Protein AF-A0A3D4FJW8-F1 (afdb_monomer_lite)

Sequence (88 aa):
MTLAKKLLGKKLVHEIEGARISGIIVECEAYMGVIDKAAHVYGGRRTERVEVMYGECGYAYVYFIYGLYYCFNVVAAEVETPQAVLVR

Radius of gyration: 13.43 Å; chains: 1; bounding box: 25×30×41 Å

Foldseek 3Di:
DCVQVVQQQDKDWDQDPNDIDIDGQHHKDKAQACCRPPDPCHVNDDDPLQQQLLAAFQDWRWDDPPNDDIWTWTNHDGHRRRIIMTGD

Secondary structure (DSSP, 8-state):
--HHHHHTTPEEEEEETTEEEEEE---EEEE-GGG-TTSTTGGG---HHHHGGGS-TT-EEEEEETTTEEEEEEE-SSTT---EEEE-

Structure (mmCIF, N/CA/C/O backbone):
data_AF-A0A3D4FJW8-F1
#
_entry.id   AF-A0A3D4FJW8-F1
#
loop_
_atom_site.group_PDB
_atom_site.id
_atom_site.type_symbol
_atom_site.label_atom_id
_atom_site.label_alt_id
_atom_site.label_comp_id
_atom_site.label_asym_id
_atom_site.label_entity_id
_atom_site.label_seq_id
_atom_site.pdbx_PDB_ins_code
_atom_site.Cartn_x
_atom_site.Cartn_y
_atom_site.Cartn_z
_atom_site.occupancy
_atom_site.B_iso_or_equiv
_atom_site.auth_seq_id
_atom_site.auth_comp_id
_atom_site.auth_asym_id
_atom_site.auth_atom_id
_atom_site.pdbx_PDB_model_num
ATOM 1 N N . MET A 1 1 ? 4.067 -11.674 -6.866 1.00 70.12 1 MET A N 1
ATOM 2 C CA . MET A 1 1 ? 4.077 -11.167 -5.479 1.00 70.12 1 MET A CA 1
ATOM 3 C C . MET A 1 1 ? 3.206 -12.037 -4.565 1.00 70.12 1 MET A C 1
ATOM 5 O O . MET A 1 1 ? 2.013 -12.158 -4.813 1.00 70.12 1 MET A O 1
ATOM 9 N N . THR A 1 2 ? 3.774 -12.680 -3.533 1.00 93.38 2 THR A N 1
ATOM 10 C CA . THR A 1 2 ? 3.011 -13.542 -2.594 1.00 93.38 2 THR A CA 1
ATOM 11 C C . THR A 1 2 ? 2.465 -12.800 -1.373 1.00 93.38 2 THR A C 1
ATOM 13 O O . THR A 1 2 ? 1.608 -13.339 -0.676 1.00 93.38 2 THR A O 1
ATOM 16 N N . LEU A 1 3 ? 2.973 -11.594 -1.085 1.00 96.75 3 LEU A N 1
ATOM 17 C CA . LEU A 1 3 ? 2.669 -10.872 0.152 1.00 96.75 3 LEU A CA 1
ATOM 18 C C . LEU A 1 3 ? 1.175 -10.562 0.300 1.00 96.75 3 LEU A C 1
ATOM 20 O O . LEU A 1 3 ? 0.633 -10.811 1.368 1.00 96.75 3 LEU A O 1
ATOM 24 N N . ALA A 1 4 ? 0.494 -10.134 -0.770 1.00 97.69 4 ALA A N 1
ATOM 25 C CA . ALA A 1 4 ? -0.936 -9.811 -0.722 1.00 97.69 4 ALA A CA 1
ATOM 26 C C . ALA A 1 4 ? -1.778 -10.961 -0.150 1.00 97.69 4 ALA A C 1
ATOM 28 O O . ALA A 1 4 ? -2.549 -10.767 0.781 1.00 97.69 4 ALA A O 1
ATOM 29 N N . LYS A 1 5 ? -1.542 -12.194 -0.617 1.00 98.06 5 LYS A N 1
ATOM 30 C CA . LYS A 1 5 ? -2.224 -13.390 -0.096 1.00 98.06 5 LYS A CA 1
ATOM 31 C C . LYS A 1 5 ? -1.840 -13.706 1.351 1.00 98.06 5 LYS A C 1
ATOM 33 O O . LYS A 1 5 ? -2.667 -14.205 2.101 1.00 98.06 5 LYS A O 1
ATOM 38 N N . LYS A 1 6 ? -0.589 -13.439 1.741 1.00 98.06 6 LYS A N 1
ATOM 39 C CA . LYS A 1 6 ? -0.093 -13.677 3.107 1.00 98.06 6 LYS A CA 1
ATOM 40 C C . LYS A 1 6 ? -0.618 -12.657 4.124 1.00 98.06 6 LYS A C 1
ATOM 42 O O . LYS A 1 6 ? -0.614 -12.970 5.314 1.00 98.06 6 LYS A O 1
ATOM 47 N N . LEU A 1 7 ? -1.018 -11.466 3.674 1.00 98.19 7 LEU A N 1
ATOM 48 C CA . LEU A 1 7 ? -1.607 -10.424 4.518 1.00 98.19 7 LEU A CA 1
ATOM 49 C C . LEU A 1 7 ? -3.079 -10.691 4.841 1.00 98.19 7 LEU A C 1
ATOM 51 O O . LEU A 1 7 ? -3.529 -10.302 5.916 1.00 98.19 7 LEU A O 1
ATOM 55 N N . LEU A 1 8 ? -3.809 -11.404 3.979 1.00 98.50 8 LEU A N 1
ATOM 56 C CA . LEU A 1 8 ? -5.185 -11.805 4.270 1.00 98.50 8 LEU A CA 1
ATOM 57 C C . LEU A 1 8 ? -5.256 -12.616 5.574 1.00 98.50 8 LEU A C 1
ATOM 59 O O . LEU A 1 8 ? -4.480 -13.548 5.801 1.00 98.50 8 LEU A O 1
ATOM 63 N N . GLY A 1 9 ? -6.178 -12.233 6.455 1.00 98.50 9 GLY A N 1
ATOM 64 C CA . GLY A 1 9 ? -6.350 -12.822 7.783 1.00 98.50 9 GLY A CA 1
ATOM 65 C C . GLY A 1 9 ? -5.354 -12.327 8.839 1.00 98.50 9 GLY A C 1
ATOM 66 O O . GLY A 1 9 ? -5.465 -12.712 10.004 1.00 98.50 9 GLY A O 1
ATOM 67 N N . LYS A 1 10 ? -4.385 -11.471 8.485 1.00 98.50 10 LYS A N 1
ATOM 68 C CA . LYS A 1 10 ? -3.507 -10.825 9.472 1.00 98.50 10 LYS A CA 1
ATOM 69 C C . LYS A 1 10 ? -4.233 -9.679 10.169 1.00 98.50 10 LYS A C 1
ATOM 71 O O . LYS A 1 10 ? -5.130 -9.053 9.610 1.00 98.50 10 LYS A O 1
ATOM 76 N N . LYS A 1 11 ? -3.831 -9.412 11.412 1.00 98.38 11 LYS A N 1
ATOM 77 C CA . LYS A 1 11 ? -4.362 -8.315 12.221 1.00 98.38 11 LYS A CA 1
ATOM 78 C C . LYS A 1 11 ? -3.492 -7.075 12.034 1.00 98.38 11 LYS A C 1
ATOM 80 O O . LYS A 1 11 ? -2.322 -7.105 12.406 1.00 98.38 11 LYS A O 1
ATOM 85 N N . LEU A 1 12 ? -4.071 -6.003 11.503 1.00 98.12 12 LEU A N 1
ATOM 86 C CA . LEU A 1 12 ? -3.471 -4.674 11.529 1.00 98.12 12 LEU A CA 1
ATOM 87 C C . LEU A 1 12 ? -3.775 -4.039 12.885 1.00 98.12 12 LEU A C 1
ATOM 89 O O . LEU A 1 12 ? -4.923 -4.047 13.329 1.00 98.12 12 LEU A O 1
ATOM 93 N N . VAL A 1 13 ? -2.747 -3.527 13.554 1.00 97.88 13 VAL A N 1
ATOM 94 C CA . VAL A 1 13 ? -2.848 -2.927 14.886 1.00 97.88 13 VAL A CA 1
ATOM 95 C C . VAL A 1 13 ? -2.243 -1.534 14.826 1.00 97.88 13 VAL A C 1
ATOM 97 O O . VAL A 1 13 ? -1.132 -1.375 14.333 1.00 97.88 13 VAL A O 1
ATOM 100 N N . HIS A 1 14 ? -2.966 -0.554 15.353 1.00 97.12 14 HIS A N 1
ATOM 101 C CA . HIS A 1 14 ? -2.481 0.802 15.554 1.00 97.12 14 HIS A CA 1
ATOM 102 C C . HIS A 1 14 ? -2.610 1.150 17.037 1.00 97.12 14 HIS A C 1
ATOM 104 O O . HIS A 1 14 ? -3.699 1.068 17.612 1.00 97.12 14 HIS A O 1
ATOM 110 N N . GLU A 1 15 ? -1.483 1.490 17.653 1.00 97.38 15 GLU A N 1
ATOM 111 C CA . GLU A 1 15 ? -1.414 1.976 19.028 1.00 97.38 15 GLU A CA 1
ATOM 112 C C . GLU A 1 15 ? -1.184 3.484 18.989 1.00 97.38 15 GLU A C 1
ATOM 114 O O . GLU A 1 15 ? -0.187 3.949 18.440 1.00 97.38 15 GLU A O 1
ATOM 119 N N . ILE A 1 16 ? -2.131 4.244 19.532 1.00 96.38 16 ILE A N 1
ATOM 120 C CA . ILE A 1 16 ? -2.122 5.705 19.507 1.00 96.38 16 ILE A CA 1
ATOM 121 C C . ILE A 1 16 ? -2.651 6.227 20.840 1.00 96.38 16 ILE A C 1
ATOM 123 O O . ILE A 1 16 ? -3.709 5.803 21.291 1.00 96.38 16 ILE A O 1
ATOM 127 N N . GLU A 1 17 ? -1.889 7.103 21.500 1.00 95.50 17 GLU A N 1
ATOM 128 C CA . GLU A 1 17 ? -2.278 7.748 22.770 1.00 95.50 17 GLU A CA 1
ATOM 129 C C . GLU A 1 17 ? -2.755 6.765 23.865 1.00 95.50 17 GLU A C 1
ATOM 131 O O . GLU A 1 17 ? -3.658 7.048 24.645 1.00 95.50 17 GLU A O 1
ATOM 136 N N . GLY A 1 18 ? -2.160 5.567 23.919 1.00 94.62 18 GLY A N 1
ATOM 137 C CA . GLY A 1 18 ? -2.542 4.513 24.870 1.00 94.62 18 GLY A CA 1
ATOM 138 C C . GLY A 1 18 ? -3.806 3.728 24.490 1.00 94.62 18 GLY A C 1
ATOM 139 O O . GLY A 1 18 ? -4.137 2.750 25.160 1.00 94.62 18 GLY A O 1
ATOM 140 N N . ALA A 1 19 ? -4.484 4.093 23.401 1.00 95.88 19 ALA A N 1
ATOM 141 C CA . ALA A 1 19 ? -5.560 3.316 22.804 1.00 95.88 19 ALA A C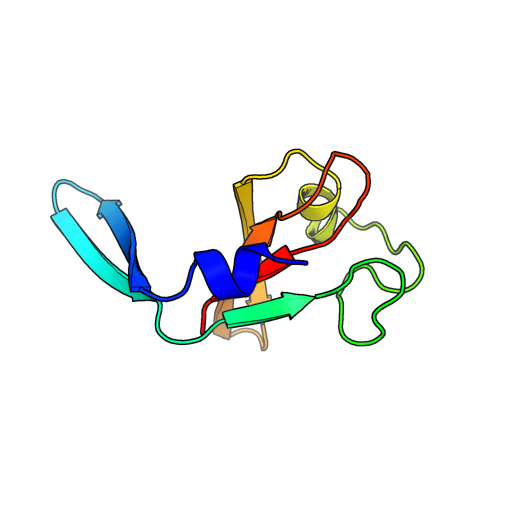A 1
ATOM 142 C C . ALA A 1 19 ? -5.015 2.329 21.762 1.00 95.88 19 ALA A C 1
ATOM 144 O O . ALA A 1 19 ? -4.089 2.625 21.006 1.00 95.88 19 ALA A O 1
ATOM 145 N N . ARG A 1 20 ? -5.635 1.146 21.692 1.00 97.56 20 ARG A N 1
ATOM 146 C CA . ARG A 1 20 ? -5.319 0.114 20.702 1.00 97.56 20 ARG A CA 1
ATOM 147 C C . ARG A 1 20 ? -6.506 -0.104 19.779 1.00 97.56 20 ARG A C 1
ATOM 149 O O . ARG A 1 20 ? -7.542 -0.608 20.206 1.00 97.56 20 ARG A O 1
ATOM 156 N N . ILE A 1 21 ? -6.325 0.215 18.504 1.00 97.75 21 ILE A N 1
ATOM 157 C CA . ILE A 1 21 ? -7.306 -0.030 17.446 1.00 97.75 21 ILE A CA 1
ATOM 158 C C . ILE A 1 21 ? -6.774 -1.163 16.570 1.00 97.75 21 ILE A C 1
ATOM 160 O O . ILE A 1 21 ? -5.577 -1.235 16.286 1.00 97.75 21 ILE A O 1
ATOM 164 N N . SER A 1 22 ? -7.639 -2.093 16.163 1.00 97.94 22 SER A N 1
ATOM 165 C CA . SER A 1 22 ? -7.219 -3.183 15.282 1.00 97.94 22 SER A CA 1
ATOM 166 C C . SER A 1 22 ? -8.329 -3.677 14.368 1.00 97.94 22 SER A C 1
ATOM 168 O O . SER A 1 22 ? -9.504 -3.588 14.715 1.00 97.94 22 SER A O 1
ATOM 170 N N . GLY A 1 23 ? -7.932 -4.245 13.233 1.00 98.12 23 GLY A N 1
ATOM 171 C CA . GLY A 1 23 ? -8.820 -4.876 12.261 1.00 98.12 23 GLY A CA 1
ATOM 172 C C . GLY A 1 23 ? -8.149 -6.073 11.595 1.00 98.12 23 GLY A C 1
ATOM 173 O O . GLY A 1 23 ? -6.922 -6.198 11.609 1.00 98.12 23 GLY A O 1
ATOM 174 N N . ILE A 1 24 ? -8.952 -6.977 11.037 1.00 98.62 24 ILE A N 1
ATOM 175 C CA . ILE A 1 24 ? -8.449 -8.079 10.212 1.00 98.62 24 ILE A CA 1
ATOM 176 C C . ILE A 1 24 ? -8.397 -7.608 8.764 1.00 98.62 24 ILE A C 1
ATOM 178 O O . ILE A 1 24 ? -9.382 -7.090 8.248 1.00 98.62 24 ILE A O 1
ATOM 182 N N . ILE A 1 25 ? -7.255 -7.807 8.113 1.00 98.75 25 ILE A N 1
ATOM 183 C CA . ILE A 1 25 ? -7.092 -7.533 6.689 1.00 98.75 25 ILE A CA 1
ATOM 184 C C . ILE A 1 25 ? -7.870 -8.597 5.913 1.00 98.75 25 ILE A C 1
ATOM 186 O O . ILE A 1 25 ? -7.529 -9.782 5.964 1.00 98.75 25 ILE A O 1
ATOM 190 N N . VAL A 1 26 ? -8.921 -8.175 5.215 1.00 98.62 26 VAL A N 1
ATOM 191 C CA . VAL A 1 26 ? -9.800 -9.059 4.430 1.00 98.62 26 VAL A CA 1
ATOM 192 C C . VAL A 1 26 ? -9.676 -8.836 2.926 1.00 98.62 26 VAL A C 1
ATOM 194 O O . VAL A 1 26 ? -10.002 -9.738 2.159 1.00 98.62 26 VAL A O 1
ATOM 197 N N . GLU A 1 27 ? -9.144 -7.688 2.506 1.00 98.69 27 GLU A N 1
ATOM 198 C CA . GLU A 1 27 ? -8.938 -7.340 1.105 1.00 98.69 27 GLU A CA 1
ATOM 199 C C . GLU A 1 27 ? -7.550 -6.710 0.908 1.00 98.69 27 GLU A C 1
ATOM 201 O O . GLU A 1 27 ? -7.041 -5.959 1.744 1.00 98.69 27 GLU A O 1
ATOM 206 N N . CYS A 1 28 ? -6.893 -7.079 -0.192 1.00 98.56 28 CYS A N 1
ATOM 207 C CA . CYS A 1 28 ? -5.572 -6.588 -0.574 1.00 98.56 28 CYS A CA 1
ATOM 208 C C . CYS A 1 28 ? -5.466 -6.492 -2.096 1.00 98.56 28 CYS A C 1
ATOM 210 O O . CYS A 1 28 ? -5.944 -7.377 -2.807 1.00 98.56 28 CYS A O 1
ATOM 212 N N . GLU A 1 29 ? -4.739 -5.492 -2.583 1.00 98.56 29 GLU A N 1
ATOM 213 C CA . GLU A 1 29 ? -4.444 -5.301 -4.004 1.00 98.56 29 GLU A CA 1
ATOM 214 C C . GLU A 1 29 ? -2.9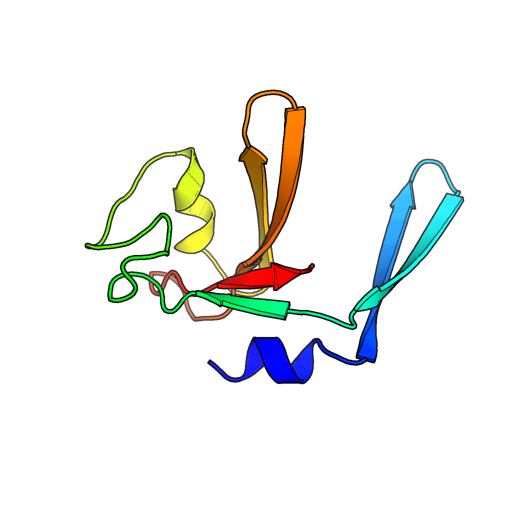28 -5.256 -4.227 1.00 98.56 29 GLU A C 1
ATOM 216 O O . GLU A 1 29 ? -2.183 -4.652 -3.458 1.00 98.56 29 GLU A O 1
ATOM 221 N N . ALA A 1 30 ? -2.453 -5.964 -5.249 1.00 98.25 30 ALA A N 1
ATOM 222 C CA . ALA A 1 30 ? -1.038 -6.171 -5.518 1.00 98.25 30 ALA A CA 1
ATOM 223 C C . ALA A 1 30 ? -0.565 -5.298 -6.687 1.00 98.25 30 ALA A C 1
ATOM 225 O O . ALA A 1 30 ? -1.017 -5.521 -7.805 1.00 98.25 30 ALA A O 1
ATOM 226 N N . TYR A 1 31 ? 0.401 -4.404 -6.454 1.00 98.31 31 TYR A N 1
ATOM 227 C CA . TYR A 1 31 ? 1.037 -3.607 -7.505 1.00 98.31 31 TYR A CA 1
ATOM 228 C C . TYR A 1 31 ? 2.404 -4.175 -7.880 1.00 98.31 31 TYR A C 1
ATOM 230 O O . TYR A 1 31 ? 3.302 -4.285 -7.040 1.00 98.31 31 TYR A O 1
ATOM 238 N N . MET A 1 32 ? 2.580 -4.517 -9.159 1.00 97.88 32 MET A N 1
ATOM 239 C CA . MET A 1 32 ? 3.773 -5.216 -9.668 1.00 97.88 32 MET A CA 1
ATOM 240 C C . MET A 1 32 ? 4.928 -4.272 -10.056 1.00 97.88 32 MET A C 1
ATOM 242 O O . MET A 1 32 ? 5.838 -4.651 -10.793 1.00 97.88 32 MET A O 1
ATOM 246 N N . GLY A 1 33 ? 4.933 -3.056 -9.511 1.00 97.38 33 GLY A N 1
ATOM 247 C CA . GLY A 1 33 ? 6.024 -2.099 -9.651 1.00 97.38 33 GLY A CA 1
ATOM 248 C C . GLY A 1 33 ? 6.181 -1.560 -11.070 1.00 97.38 33 GLY A C 1
ATOM 249 O O . GLY A 1 33 ? 5.207 -1.178 -11.711 1.00 97.38 33 GLY A O 1
ATOM 250 N N . VAL A 1 34 ? 7.418 -1.501 -11.566 1.00 98.38 34 VAL A N 1
ATOM 251 C CA . VAL A 1 34 ? 7.766 -0.762 -12.796 1.00 98.38 34 VAL A CA 1
ATOM 252 C C . VAL A 1 34 ? 7.072 -1.266 -14.067 1.00 98.38 34 VAL A C 1
ATOM 254 O O . VAL A 1 34 ? 6.933 -0.503 -15.021 1.00 98.38 34 VAL A O 1
ATOM 257 N N . ILE A 1 35 ? 6.620 -2.523 -14.086 1.00 97.81 35 ILE A N 1
ATOM 258 C CA . ILE A 1 35 ? 5.918 -3.132 -15.229 1.00 97.81 35 ILE A CA 1
ATOM 259 C C . ILE A 1 35 ? 4.397 -2.932 -15.179 1.00 97.81 35 ILE A C 1
ATOM 261 O O . ILE A 1 35 ? 3.706 -3.181 -16.166 1.00 97.81 35 ILE A O 1
ATOM 265 N N . ASP A 1 36 ? 3.868 -2.508 -14.034 1.00 98.25 36 ASP A N 1
ATOM 266 C CA . ASP A 1 36 ? 2.438 -2.410 -13.781 1.00 98.25 36 ASP A CA 1
ATOM 267 C C . ASP A 1 36 ? 1.930 -1.008 -14.098 1.00 98.25 36 ASP A C 1
ATOM 269 O O . ASP A 1 36 ? 2.251 -0.054 -13.395 1.00 98.25 36 ASP A O 1
ATOM 273 N N . LYS A 1 37 ? 1.108 -0.882 -15.143 1.00 98.31 37 LYS A N 1
ATOM 274 C CA . LYS A 1 37 ? 0.546 0.405 -15.584 1.00 98.31 37 LYS A CA 1
ATOM 275 C C . LYS A 1 37 ? -0.330 1.087 -14.533 1.00 98.31 37 LYS A C 1
ATOM 277 O O . LYS A 1 37 ? -0.521 2.296 -14.628 1.00 98.31 37 LYS A O 1
ATOM 282 N N . ALA A 1 38 ? -0.870 0.341 -13.570 1.00 98.00 38 ALA A N 1
ATOM 283 C CA . ALA A 1 38 ? -1.671 0.898 -12.485 1.00 98.00 38 ALA A CA 1
ATOM 284 C C . ALA A 1 38 ? -0.812 1.387 -11.304 1.00 98.00 38 ALA A C 1
ATOM 286 O O . ALA A 1 38 ? -1.294 2.154 -10.472 1.00 98.00 38 ALA A O 1
ATOM 287 N N . ALA A 1 39 ? 0.461 0.984 -11.224 1.00 97.88 39 ALA 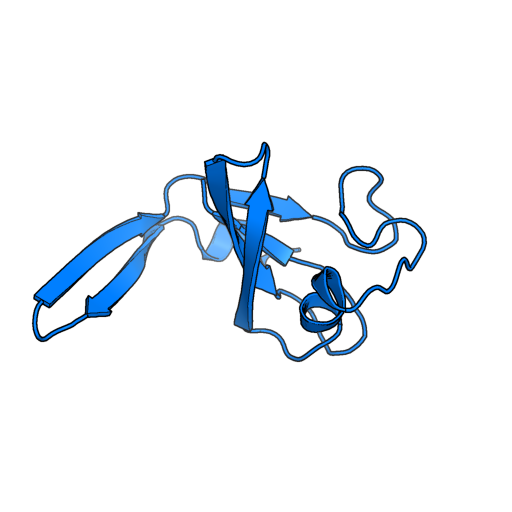A N 1
ATOM 288 C CA . ALA A 1 39 ? 1.338 1.369 -10.130 1.00 97.88 39 ALA A CA 1
ATOM 289 C C . ALA A 1 39 ? 1.858 2.805 -10.290 1.00 97.88 39 ALA A C 1
ATOM 291 O O . ALA A 1 39 ? 2.218 3.260 -11.376 1.00 97.88 39 ALA A O 1
ATOM 292 N N . HIS A 1 40 ? 2.019 3.508 -9.168 1.00 98.06 40 HIS A N 1
ATOM 293 C CA . HIS A 1 40 ? 2.589 4.861 -9.159 1.00 98.06 40 HIS A CA 1
ATOM 294 C C . HIS A 1 40 ? 4.039 4.941 -9.665 1.00 98.06 40 HIS A C 1
ATOM 296 O O . HIS A 1 40 ? 4.494 6.019 -10.047 1.00 98.06 40 HIS A O 1
ATOM 302 N N . VAL A 1 41 ? 4.739 3.809 -9.666 1.00 98.31 41 VAL A N 1
ATOM 303 C CA . VAL A 1 41 ? 6.140 3.633 -10.078 1.00 98.31 41 VAL A CA 1
ATOM 304 C C . VAL A 1 41 ? 6.278 3.054 -11.491 1.00 98.31 41 VAL A C 1
ATOM 306 O O . VAL A 1 41 ? 7.379 2.688 -11.907 1.00 98.31 41 VAL A O 1
ATOM 309 N N . TYR A 1 42 ? 5.170 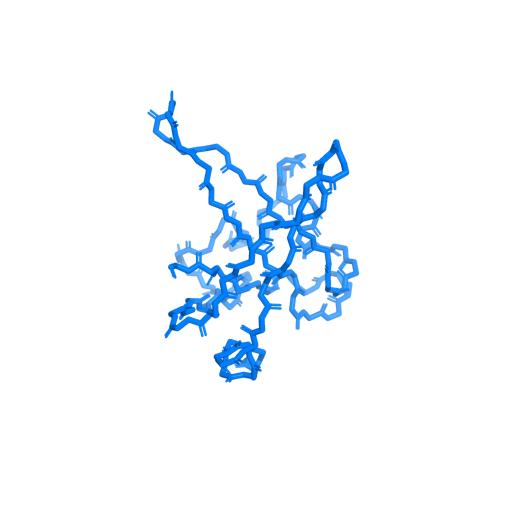2.945 -12.238 1.00 98.50 42 TYR A N 1
ATOM 310 C CA . TYR A 1 42 ? 5.172 2.455 -13.617 1.00 98.50 42 TYR A CA 1
ATOM 311 C C . TYR A 1 42 ? 6.245 3.150 -14.464 1.00 98.50 42 TYR A C 1
ATOM 313 O O . TYR A 1 42 ? 6.437 4.366 -14.372 1.00 98.50 42 TYR A O 1
ATOM 321 N N . GLY A 1 43 ? 6.950 2.376 -15.290 1.00 98.19 43 GLY A N 1
ATOM 322 C CA . GLY A 1 43 ? 8.029 2.885 -16.136 1.00 98.19 43 GLY A CA 1
ATOM 323 C C . GLY A 1 43 ? 9.273 3.327 -15.360 1.00 98.19 43 GLY A C 1
ATOM 324 O O . GLY A 1 43 ? 10.087 4.066 -15.902 1.00 98.19 43 GLY A O 1
ATOM 325 N N . GLY A 1 44 ? 9.419 2.915 -14.095 1.00 98.00 44 GLY A N 1
ATOM 326 C CA . GLY A 1 44 ? 10.552 3.308 -13.254 1.00 98.00 44 GLY A CA 1
ATOM 327 C C . GLY A 1 44 ? 10.441 4.733 -12.711 1.00 98.00 44 GLY A C 1
ATOM 328 O O . GLY A 1 44 ? 11.456 5.352 -12.400 1.00 98.00 44 GLY A O 1
ATOM 329 N N . ARG A 1 45 ? 9.221 5.278 -12.617 1.00 98.12 45 ARG A N 1
ATOM 330 C CA . ARG A 1 45 ? 8.986 6.642 -12.139 1.00 98.12 45 ARG A CA 1
ATOM 331 C C . ARG A 1 45 ? 9.463 6.813 -10.694 1.00 98.12 45 ARG A C 1
ATOM 333 O O . ARG A 1 45 ? 8.910 6.197 -9.787 1.00 98.12 45 ARG A O 1
ATOM 340 N N . ARG A 1 46 ? 10.384 7.759 -10.482 1.00 98.19 46 ARG A N 1
ATOM 341 C CA . ARG A 1 46 ? 10.828 8.217 -9.157 1.00 98.19 46 ARG A CA 1
ATOM 342 C C . ARG A 1 46 ? 10.406 9.660 -8.904 1.00 98.19 46 ARG A C 1
ATOM 344 O O . ARG A 1 46 ? 10.578 10.537 -9.745 1.00 98.19 46 ARG A O 1
ATOM 351 N N . THR A 1 47 ? 9.820 9.886 -7.7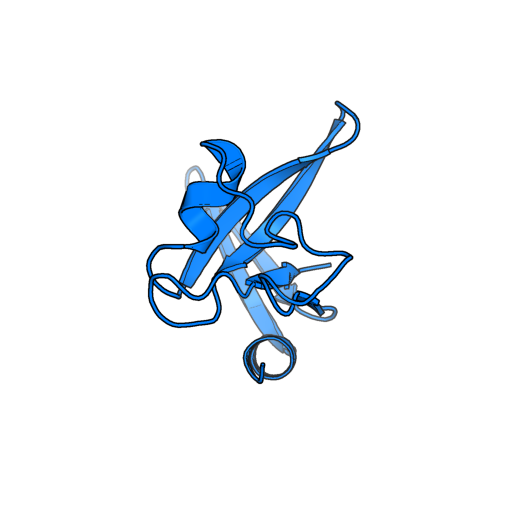39 1.00 97.88 47 THR A N 1
ATOM 352 C CA . THR A 1 47 ? 9.471 11.195 -7.169 1.00 97.88 47 THR A CA 1
ATOM 353 C C . THR A 1 47 ? 9.588 11.047 -5.660 1.00 97.88 47 THR A C 1
ATOM 355 O O . THR A 1 47 ? 9.329 9.943 -5.181 1.00 97.88 47 THR A O 1
ATOM 358 N N . GLU A 1 48 ? 9.810 12.125 -4.909 1.00 97.12 48 GLU A N 1
ATOM 359 C CA . GLU A 1 48 ? 9.869 12.084 -3.433 1.00 97.12 48 GLU A CA 1
ATOM 360 C C . GLU A 1 48 ? 8.737 11.252 -2.806 1.00 97.12 48 GLU A C 1
ATOM 362 O O . GLU A 1 48 ? 8.968 10.421 -1.934 1.00 97.12 48 GLU A O 1
ATOM 367 N N . ARG A 1 49 ? 7.512 11.383 -3.336 1.00 96.44 49 ARG A N 1
ATOM 368 C CA . ARG A 1 49 ? 6.333 10.634 -2.878 1.00 96.44 49 ARG A CA 1
ATOM 369 C C . ARG A 1 49 ? 6.470 9.110 -2.974 1.00 96.44 49 ARG A C 1
ATOM 371 O O . ARG A 1 49 ? 5.933 8.414 -2.124 1.00 96.44 49 ARG A O 1
ATOM 378 N N . VAL A 1 50 ? 7.063 8.587 -4.046 1.00 97.81 50 VAL A N 1
ATOM 379 C CA . VAL A 1 50 ? 7.104 7.135 -4.331 1.00 97.81 50 VAL A CA 1
ATOM 380 C C . VAL A 1 50 ? 8.452 6.516 -3.985 1.00 97.81 50 VAL A C 1
ATOM 382 O O . VAL A 1 50 ? 8.600 5.305 -4.078 1.00 97.81 50 VAL A O 1
ATOM 385 N N . GLU A 1 51 ? 9.421 7.329 -3.568 1.00 97.94 51 GLU A N 1
ATOM 386 C CA . GLU A 1 51 ? 10.788 6.893 -3.288 1.00 97.94 51 GLU A CA 1
ATOM 387 C C . GLU A 1 51 ? 10.840 5.828 -2.187 1.00 97.94 51 GLU A C 1
ATOM 389 O O . GLU A 1 51 ? 11.589 4.863 -2.290 1.00 97.94 51 GLU A O 1
ATOM 394 N N . VAL A 1 52 ? 9.946 5.922 -1.198 1.00 97.81 52 VAL A N 1
ATOM 395 C CA . VAL A 1 52 ? 9.788 4.904 -0.148 1.00 97.81 52 VAL A CA 1
ATOM 396 C C . VAL A 1 52 ? 9.514 3.503 -0.710 1.00 97.81 52 VAL A C 1
ATOM 398 O O . VAL A 1 52 ? 9.928 2.519 -0.106 1.00 97.81 52 VAL A O 1
ATOM 401 N N . MET A 1 53 ? 8.865 3.387 -1.879 1.00 97.88 53 MET A N 1
ATOM 402 C CA . MET A 1 53 ? 8.602 2.090 -2.512 1.00 97.88 53 MET A CA 1
ATOM 403 C C . MET A 1 53 ? 9.874 1.428 -3.049 1.00 97.88 53 MET A C 1
ATOM 405 O O . MET A 1 53 ? 9.873 0.218 -3.219 1.00 97.88 53 MET A O 1
ATOM 409 N N . TYR A 1 54 ? 10.938 2.193 -3.305 1.00 98.44 54 TYR A N 1
ATOM 410 C CA . TYR A 1 54 ? 12.251 1.672 -3.696 1.00 98.44 54 TYR A CA 1
ATOM 411 C C . TYR A 1 54 ? 13.120 1.299 -2.481 1.00 98.44 54 TYR A C 1
ATOM 413 O O . TYR A 1 54 ? 14.217 0.777 -2.659 1.00 98.44 54 TYR A O 1
ATOM 421 N N . GLY A 1 55 ? 12.646 1.560 -1.258 1.00 97.38 55 GLY A N 1
ATOM 422 C CA . GLY A 1 55 ? 13.335 1.234 -0.011 1.00 97.38 55 GLY A CA 1
ATOM 423 C C . GLY A 1 55 ? 13.168 -0.222 0.430 1.00 97.38 55 GLY A C 1
ATOM 424 O O . GLY A 1 55 ? 12.856 -1.113 -0.357 1.00 97.38 55 GLY A O 1
ATOM 425 N N . GLU A 1 56 ? 13.402 -0.471 1.718 1.00 97.69 56 GLU A N 1
ATOM 426 C CA . GLU A 1 56 ? 13.321 -1.813 2.297 1.00 97.69 56 GLU A CA 1
ATOM 427 C C . GLU A 1 56 ? 11.881 -2.353 2.337 1.00 97.69 56 GLU A C 1
ATOM 429 O O . GLU A 1 56 ? 10.898 -1.616 2.480 1.00 97.69 56 GLU A O 1
ATOM 434 N N . CYS A 1 57 ? 11.748 -3.680 2.264 1.00 96.81 57 CYS A N 1
ATOM 435 C CA . CYS A 1 57 ? 10.454 -4.330 2.422 1.00 96.81 57 CYS A CA 1
ATOM 436 C C . CYS A 1 57 ? 9.877 -4.101 3.830 1.00 96.81 57 CYS A C 1
ATOM 438 O O . CYS A 1 57 ? 10.593 -3.990 4.822 1.00 96.81 57 CYS A O 1
ATOM 440 N N . GLY A 1 58 ? 8.548 -4.038 3.922 1.00 96.50 58 GLY A N 1
ATOM 441 C CA . GLY A 1 58 ? 7.834 -3.751 5.165 1.00 96.50 58 GLY A CA 1
ATOM 442 C C . GLY A 1 58 ? 7.612 -2.264 5.441 1.00 96.50 58 GLY A C 1
ATOM 443 O O . GLY A 1 58 ? 6.824 -1.942 6.330 1.00 96.50 58 GLY A O 1
ATOM 444 N N . TYR A 1 59 ? 8.219 -1.355 4.670 1.00 97.88 59 TYR A N 1
ATOM 445 C CA . TYR A 1 59 ? 7.923 0.072 4.792 1.00 97.88 59 TYR A CA 1
ATOM 446 C C . TYR A 1 59 ? 6.456 0.365 4.461 1.00 97.88 59 TYR A C 1
ATOM 448 O O . TYR A 1 59 ? 5.858 -0.231 3.559 1.00 97.88 59 TYR A O 1
ATOM 456 N N . ALA A 1 60 ? 5.880 1.311 5.202 1.00 97.75 60 ALA A N 1
ATOM 457 C CA . ALA A 1 60 ? 4.543 1.820 4.951 1.00 97.75 60 ALA A CA 1
ATOM 458 C C . ALA A 1 60 ? 4.601 2.922 3.886 1.00 97.75 60 ALA A C 1
ATOM 460 O O . ALA A 1 60 ? 5.186 3.981 4.107 1.00 97.75 60 ALA A O 1
ATOM 461 N N . TYR A 1 61 ? 3.948 2.699 2.748 1.00 98.25 61 TYR A N 1
ATOM 462 C CA . TYR A 1 61 ? 3.700 3.737 1.756 1.00 98.25 61 TYR A CA 1
ATOM 463 C C . TYR A 1 61 ? 2.263 4.245 1.894 1.00 98.25 61 TYR A C 1
ATOM 465 O O . TYR A 1 61 ? 1.311 3.630 1.403 1.00 98.25 61 TYR A O 1
ATOM 473 N N . VAL A 1 62 ? 2.113 5.372 2.591 1.00 98.12 62 VAL A N 1
ATOM 474 C CA . VAL A 1 62 ? 0.831 6.059 2.777 1.00 98.12 62 VAL A CA 1
ATOM 475 C C . VAL A 1 62 ? 0.798 7.304 1.903 1.00 98.12 62 VAL A C 1
ATOM 477 O O . VAL A 1 62 ? 1.706 8.130 1.969 1.00 98.12 62 VAL A O 1
ATOM 480 N N . TYR A 1 63 ? -0.241 7.459 1.086 1.00 97.50 63 TYR A N 1
ATOM 481 C CA . TYR A 1 63 ? -0.384 8.631 0.223 1.00 97.50 63 TYR A CA 1
ATOM 482 C C . TYR A 1 63 ? -1.796 9.207 0.263 1.00 97.50 63 TYR A C 1
ATOM 484 O O . TYR A 1 63 ? -2.764 8.498 0.524 1.00 97.50 63 TYR A O 1
ATOM 492 N N . PHE A 1 64 ? -1.888 10.507 -0.015 1.00 97.81 64 PHE A N 1
ATOM 493 C CA . PHE A 1 64 ? -3.138 11.256 -0.074 1.00 97.81 64 PHE A CA 1
ATOM 494 C C . PHE A 1 64 ? -3.737 11.211 -1.485 1.00 97.81 64 PHE A C 1
ATOM 496 O O . PHE A 1 64 ? -3.023 11.432 -2.470 1.00 97.81 64 PHE A O 1
ATOM 503 N N . ILE A 1 65 ? -5.035 10.931 -1.591 1.00 97.56 65 ILE A N 1
ATOM 504 C CA . ILE A 1 65 ? -5.775 10.812 -2.849 1.00 97.56 65 ILE A CA 1
ATOM 505 C C . ILE A 1 65 ? -7.030 11.696 -2.829 1.00 97.56 65 ILE A C 1
ATOM 507 O O . ILE A 1 65 ? -7.662 11.897 -1.790 1.00 97.56 65 ILE A O 1
ATOM 511 N N . TYR A 1 66 ? -7.361 12.264 -3.993 1.00 96.88 66 TYR A N 1
ATOM 512 C CA 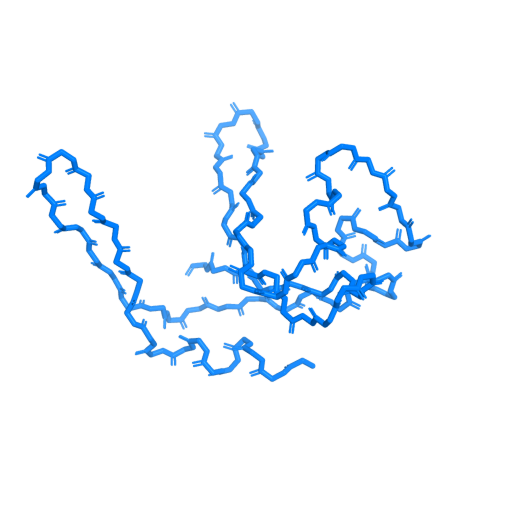. TYR A 1 66 ? -8.529 13.128 -4.231 1.00 96.88 66 TYR A CA 1
ATOM 513 C C . TYR A 1 66 ? -8.659 14.357 -3.322 1.00 96.88 66 TYR A C 1
ATOM 515 O O . TYR A 1 66 ? -9.726 14.958 -3.256 1.00 96.88 66 TYR A O 1
ATOM 523 N N . GLY A 1 67 ? -7.593 14.747 -2.622 1.00 96.19 67 GLY A N 1
ATOM 524 C CA . GLY A 1 67 ? -7.670 15.860 -1.682 1.00 96.19 67 GLY A CA 1
ATOM 525 C C . GLY A 1 67 ? -8.453 15.537 -0.403 1.00 96.19 67 GLY A C 1
ATOM 526 O O . GLY A 1 67 ? -8.808 16.472 0.308 1.00 96.19 67 GLY A O 1
ATOM 527 N N . LEU A 1 68 ? -8.737 14.255 -0.113 1.00 97.69 68 LEU A N 1
ATOM 528 C CA . LEU A 1 68 ? -9.620 13.880 1.000 1.00 97.69 68 LEU A CA 1
ATOM 529 C C . LEU A 1 68 ? -9.237 12.594 1.750 1.00 97.69 68 LEU A C 1
ATOM 531 O O . LEU A 1 68 ? -9.457 12.518 2.956 1.00 97.69 68 LEU A O 1
ATOM 535 N N . TYR A 1 69 ? -8.670 11.589 1.080 1.00 98.25 69 TYR A N 1
ATOM 536 C CA . TYR A 1 69 ? -8.475 10.256 1.667 1.00 98.25 69 TYR A CA 1
ATOM 537 C C . TYR A 1 69 ? -7.015 9.818 1.668 1.00 98.25 69 TYR A C 1
ATOM 539 O O . TYR A 1 69 ? -6.211 10.311 0.880 1.00 98.25 69 TYR A O 1
ATOM 547 N N . TYR A 1 70 ? -6.686 8.845 2.517 1.00 98.19 70 TYR A N 1
ATOM 548 C CA . TYR A 1 70 ? -5.378 8.196 2.540 1.00 98.19 70 TYR A CA 1
ATOM 549 C C . TYR A 1 70 ? -5.484 6.727 2.141 1.00 98.19 70 TYR A C 1
ATOM 551 O O . TYR A 1 70 ? -6.423 6.036 2.530 1.00 98.19 70 TYR A O 1
ATOM 559 N N . CYS A 1 71 ? -4.485 6.248 1.406 1.00 98.50 71 CYS A N 1
ATOM 560 C CA . CYS A 1 71 ? -4.327 4.838 1.062 1.00 98.50 71 CYS A CA 1
ATOM 561 C C . CYS A 1 71 ? -3.051 4.294 1.703 1.00 98.50 71 CYS A C 1
ATOM 563 O O . CYS A 1 71 ? -2.005 4.934 1.605 1.00 98.50 71 CYS A O 1
ATOM 565 N N . PHE A 1 72 ? -3.128 3.115 2.325 1.00 98.44 72 PHE A N 1
ATOM 566 C CA . PHE A 1 72 ? -2.013 2.469 3.021 1.00 98.44 72 PHE A CA 1
ATOM 567 C C . PHE A 1 72 ? -1.502 1.252 2.248 1.00 98.44 72 PHE A C 1
ATOM 569 O O . PHE A 1 72 ? -2.248 0.311 1.983 1.00 98.44 72 PHE A O 1
ATOM 576 N N . ASN A 1 73 ? -0.208 1.261 1.932 1.00 98.50 73 ASN A N 1
ATOM 577 C CA . ASN A 1 73 ? 0.465 0.177 1.232 1.00 98.50 73 ASN A CA 1
ATOM 578 C C . ASN A 1 73 ? 1.646 -0.351 2.052 1.00 98.50 73 ASN A C 1
ATOM 580 O O . ASN A 1 73 ? 2.288 0.405 2.780 1.00 98.50 73 ASN A O 1
ATOM 584 N N . VAL A 1 74 ? 1.976 -1.626 1.864 1.00 98.44 74 VAL A N 1
ATOM 585 C CA . VAL A 1 74 ? 3.167 -2.281 2.420 1.00 98.44 74 VAL A CA 1
ATOM 586 C C . VAL A 1 74 ? 4.137 -2.599 1.284 1.00 98.44 74 VAL A C 1
ATOM 588 O O . VAL A 1 74 ? 3.776 -3.335 0.361 1.00 98.44 74 VAL A O 1
ATOM 591 N N . VAL A 1 75 ? 5.359 -2.063 1.345 1.00 98.38 75 VAL A N 1
ATOM 592 C CA . VAL A 1 75 ? 6.439 -2.368 0.388 1.00 98.38 75 VAL A CA 1
ATOM 593 C C . VAL A 1 75 ? 6.813 -3.846 0.498 1.00 98.38 75 VAL A C 1
ATOM 595 O O . VAL A 1 75 ? 6.959 -4.383 1.597 1.00 98.38 75 VAL A O 1
ATOM 598 N N . ALA A 1 76 ? 6.907 -4.532 -0.639 1.00 97.50 76 ALA A N 1
ATOM 599 C CA . ALA A 1 76 ? 6.749 -5.984 -0.697 1.00 97.50 76 ALA A CA 1
ATOM 600 C C . ALA A 1 76 ? 7.924 -6.756 -1.314 1.00 97.50 76 ALA A C 1
ATOM 602 O O . ALA A 1 76 ? 7.871 -7.989 -1.336 1.00 97.50 76 ALA A O 1
ATOM 603 N N . ALA A 1 77 ? 8.943 -6.068 -1.826 1.00 96.44 77 ALA A N 1
ATOM 604 C CA . ALA A 1 77 ? 10.098 -6.673 -2.487 1.00 96.44 77 ALA A CA 1
ATOM 605 C C . ALA A 1 77 ? 11.411 -6.037 -2.003 1.00 96.44 77 ALA A C 1
ATOM 607 O O . ALA A 1 77 ? 11.383 -5.133 -1.169 1.00 96.44 77 ALA A O 1
ATOM 608 N N . GLU A 1 78 ? 12.549 -6.566 -2.459 1.00 96.50 78 GLU A N 1
ATOM 609 C CA . GLU A 1 78 ? 13.857 -5.998 -2.134 1.00 96.50 78 GLU A CA 1
ATOM 610 C C . GLU A 1 78 ? 14.012 -4.536 -2.581 1.00 96.50 78 GLU A C 1
ATOM 612 O O . GLU A 1 78 ? 13.291 -4.039 -3.450 1.00 96.50 78 GLU A O 1
ATOM 617 N N . VAL A 1 79 ? 15.004 -3.874 -1.984 1.00 97.88 79 VAL A N 1
ATOM 618 C CA . VAL A 1 79 ? 15.441 -2.518 -2.333 1.00 97.88 79 VAL A CA 1
ATOM 619 C C . VAL A 1 79 ? 15.612 -2.391 -3.853 1.00 97.88 79 VAL A C 1
ATOM 621 O O . VAL A 1 79 ? 16.072 -3.317 -4.521 1.00 97.88 79 VAL A O 1
ATOM 624 N N . GLU A 1 80 ? 15.203 -1.246 -4.396 1.00 98.00 80 GLU A N 1
ATOM 625 C CA . GLU A 1 80 ? 15.117 -0.928 -5.829 1.00 98.00 80 GLU A CA 1
ATOM 626 C C . GLU A 1 80 ? 14.076 -1.726 -6.644 1.00 98.00 80 GLU A C 1
ATOM 628 O O . GLU A 1 80 ? 13.922 -1.487 -7.844 1.00 98.00 80 GLU A O 1
ATOM 633 N N . THR A 1 81 ? 13.285 -2.606 -6.016 1.00 97.62 81 THR A N 1
ATOM 634 C CA . THR A 1 81 ? 12.165 -3.316 -6.657 1.00 97.62 81 THR A CA 1
ATOM 635 C C . THR A 1 81 ? 10.828 -2.815 -6.101 1.00 97.62 81 THR A C 1
ATOM 637 O O . THR A 1 81 ? 10.327 -3.349 -5.113 1.00 97.62 81 THR A O 1
ATOM 640 N N . PRO A 1 82 ? 10.177 -1.815 -6.730 1.00 97.88 82 PRO A N 1
ATOM 641 C CA . PRO A 1 82 ? 9.083 -1.076 -6.100 1.00 97.88 82 PRO A CA 1
ATOM 642 C C . PRO A 1 82 ? 7.718 -1.768 -6.215 1.00 97.88 82 PRO A C 1
ATOM 644 O O . PRO A 1 82 ? 6.761 -1.231 -6.771 1.00 97.88 82 PRO A O 1
ATOM 647 N N . GLN A 1 83 ? 7.614 -2.990 -5.703 1.00 98.38 83 GLN A N 1
ATOM 648 C CA . GLN A 1 83 ? 6.349 -3.712 -5.569 1.00 98.38 83 GLN A CA 1
ATOM 649 C C . GLN A 1 83 ? 5.727 -3.416 -4.203 1.00 98.38 83 GLN A C 1
ATOM 651 O O . GLN A 1 83 ? 6.428 -3.370 -3.193 1.00 98.38 83 GLN A O 1
ATOM 656 N N . ALA A 1 84 ? 4.407 -3.246 -4.149 1.00 98.25 84 ALA A N 1
ATOM 657 C CA . ALA A 1 84 ? 3.708 -2.978 -2.894 1.00 98.25 84 ALA A CA 1
ATOM 658 C C . ALA A 1 84 ? 2.292 -3.548 -2.888 1.00 98.25 84 ALA A C 1
ATOM 660 O O . ALA A 1 84 ? 1.677 -3.741 -3.937 1.00 98.25 84 ALA A O 1
ATOM 661 N N . VAL A 1 85 ? 1.773 -3.798 -1.688 1.00 98.69 85 VAL A N 1
ATOM 662 C CA . VAL A 1 85 ? 0.401 -4.263 -1.467 1.00 98.69 85 VAL A CA 1
ATOM 663 C C . VAL A 1 85 ? -0.419 -3.165 -0.809 1.00 98.69 85 VAL A C 1
ATOM 665 O O . VAL A 1 85 ? -0.074 -2.748 0.291 1.00 98.69 85 VAL A O 1
ATOM 668 N N . LEU A 1 86 ? -1.518 -2.756 -1.433 1.00 98.69 86 LEU A N 1
ATOM 669 C CA . LEU A 1 86 ? -2.544 -1.899 -0.837 1.00 98.69 86 LEU A CA 1
ATOM 670 C C . LEU A 1 86 ? -3.467 -2.734 0.056 1.00 98.69 86 LEU A C 1
ATOM 672 O O . LEU A 1 86 ? -3.926 -3.797 -0.363 1.00 98.69 86 LEU A O 1
ATOM 676 N N . VAL A 1 87 ? -3.773 -2.237 1.254 1.00 98.56 87 VAL A N 1
ATOM 677 C CA . VAL A 1 87 ? -4.829 -2.783 2.125 1.00 98.56 87 VAL A CA 1
ATOM 678 C C . VAL A 1 87 ? -6.136 -2.035 1.849 1.00 98.56 87 VAL A C 1
ATOM 680 O O . VAL A 1 87 ? -6.117 -0.803 1.795 1.00 98.56 87 VAL A O 1
ATOM 683 N N . ARG A 1 88 ? -7.240 -2.769 1.658 1.00 97.31 88 ARG A N 1
ATOM 684 C CA . ARG A 1 88 ? -8.564 -2.231 1.301 1.00 97.31 88 ARG A CA 1
ATOM 685 C C . ARG A 1 88 ? -9.614 -2.561 2.358 1.00 97.31 88 ARG A C 1
ATOM 687 O O . ARG A 1 88 ? -9.505 -3.647 2.974 1.00 97.31 88 ARG A O 1
#

pLDDT: mean 97.45, std 3.06, range [70.12, 98.75]